Protein AF-A0A2Z4UXH8-F1 (afdb_monomer)

Sequence (96 aa):
MIGECSAEGAAARQEPLVRVDDILSDDLAIVMGTGTTASDAIRYAVAFLAHGYAWVWESGLYPDGVPPRRMAVRVPSYDGDPPALTPRVTDSPGAA

Nearest PDB structures (foldseek):
  8h2u-assembly1_H  TM=2.511E-01  e=7.350E+00  Chlamydomonas reinhardtii

Secondary structure (DSSP, 8-state):
---------------------HHHHHHHHHHHTTS--HHHHHHHHHHHHHHHHHHHHHTTSS-TTPPPS----------SPPP-------------

pLDDT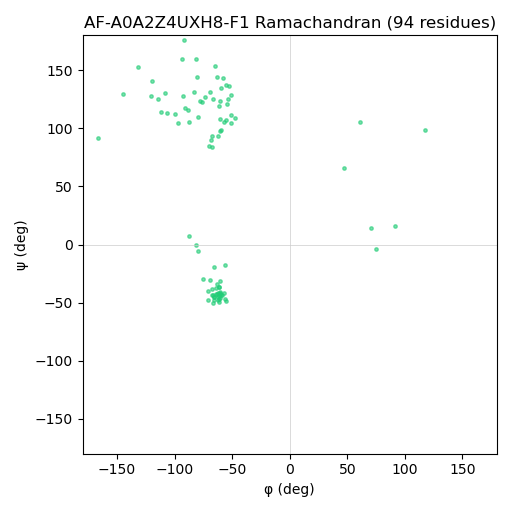: mean 79.83, std 17.45, range [43.94, 96.62]

Foldseek 3Di:
DDDDDPPPDPPPPDDDDDDDDPVNVVVLVVQCVVVDDSVVSVVVVVVVLVVVLVVCCVVVVDPPPDRDPDDDDDDDDDPDDPDPPPPPPPPDDDDD

Structure (mmCIF, N/CA/C/O backbone):
data_AF-A0A2Z4UXH8-F1
#
_entry.id   AF-A0A2Z4UXH8-F1
#
loop_
_atom_site.group_PDB
_atom_site.id
_atom_site.type_symbol
_atom_site.label_atom_id
_atom_site.label_alt_id
_atom_site.label_comp_id
_atom_site.label_asym_id
_atom_site.label_entity_id
_atom_site.label_seq_id
_atom_site.pdbx_PDB_ins_code
_atom_site.Cartn_x
_atom_site.Cartn_y
_atom_site.Cartn_z
_atom_site.occupancy
_atom_site.B_iso_or_equiv
_atom_site.auth_seq_id
_atom_site.auth_comp_id
_atom_site.auth_asym_id
_atom_site.auth_atom_id
_atom_site.pdbx_PDB_model_num
ATOM 1 N N . MET A 1 1 ? 1.278 42.975 -35.009 1.00 45.41 1 MET A N 1
ATOM 2 C CA . MET A 1 1 ? 1.673 41.785 -34.231 1.00 45.41 1 MET A CA 1
ATOM 3 C C . MET A 1 1 ? 0.744 41.675 -33.032 1.00 45.41 1 MET A C 1
ATOM 5 O O . MET A 1 1 ? 0.994 42.269 -31.997 1.00 45.41 1 MET A O 1
ATOM 9 N N . ILE A 1 2 ? -0.385 41.014 -33.252 1.00 45.84 2 ILE A N 1
ATOM 10 C CA . ILE A 1 2 ? -1.273 40.405 -32.247 1.00 45.84 2 ILE A CA 1
ATOM 11 C C . ILE A 1 2 ? -0.634 39.032 -31.966 1.00 45.84 2 ILE A C 1
ATOM 13 O O . ILE A 1 2 ? -0.216 38.402 -32.930 1.00 45.84 2 ILE A O 1
ATOM 17 N N . GLY A 1 3 ? -0.377 38.532 -30.761 1.00 47.41 3 GLY A N 1
ATOM 18 C CA . GLY A 1 3 ? -0.947 38.781 -29.444 1.00 47.41 3 GLY A CA 1
ATOM 19 C C . GLY A 1 3 ? -1.565 37.460 -28.991 1.00 47.41 3 GLY A C 1
ATOM 20 O O . GLY A 1 3 ? -2.658 37.187 -29.443 1.00 47.41 3 GLY A O 1
ATOM 21 N N . GLU A 1 4 ? -0.873 36.666 -28.164 1.00 45.28 4 GLU A N 1
ATOM 22 C CA . GLU A 1 4 ? -1.356 35.435 -27.493 1.00 45.28 4 GLU A CA 1
ATOM 23 C C . GLU A 1 4 ? -0.311 35.101 -26.399 1.00 45.28 4 GLU A C 1
ATOM 25 O O . GLU A 1 4 ? 0.811 34.715 -26.699 1.00 45.28 4 GLU A O 1
ATOM 30 N N . CYS A 1 5 ? -0.449 35.565 -25.153 1.00 43.94 5 CYS A N 1
ATOM 31 C CA . CYS A 1 5 ? -1.222 34.941 -24.074 1.00 43.94 5 CYS A CA 1
ATOM 32 C C . CYS A 1 5 ? -0.954 33.428 -23.916 1.00 43.94 5 CYS A C 1
ATOM 34 O O . CYS A 1 5 ? -1.846 32.609 -24.105 1.00 43.94 5 CYS A O 1
ATOM 36 N N . SER A 1 6 ? 0.271 33.053 -23.520 1.00 52.47 6 SER A N 1
ATOM 37 C CA . SER A 1 6 ? 0.500 31.757 -22.866 1.00 52.47 6 SER A CA 1
ATOM 38 C C . SER A 1 6 ? -0.152 31.791 -21.490 1.00 52.47 6 SER A C 1
ATOM 40 O O . SER A 1 6 ? 0.452 32.199 -20.498 1.00 52.47 6 SER A O 1
ATOM 42 N N . ALA A 1 7 ? -1.416 31.384 -21.448 1.00 50.84 7 ALA A N 1
ATOM 43 C CA . ALA A 1 7 ? -2.033 30.897 -20.234 1.00 50.84 7 ALA A CA 1
ATOM 44 C C . ALA A 1 7 ? -1.269 29.634 -19.810 1.00 50.84 7 ALA A C 1
ATOM 46 O O . ALA A 1 7 ? -1.545 28.533 -20.284 1.00 50.84 7 ALA A O 1
ATOM 47 N N . GLU A 1 8 ? -0.276 29.802 -18.939 1.00 44.19 8 GLU A N 1
ATOM 48 C CA . GLU A 1 8 ? 0.277 28.713 -18.143 1.00 44.19 8 GLU A CA 1
ATOM 49 C C . GLU A 1 8 ? -0.830 28.289 -17.174 1.00 44.19 8 GLU A C 1
ATOM 51 O O . GLU A 1 8 ? -0.995 28.816 -16.074 1.00 44.19 8 GLU A O 1
ATOM 56 N N . GLY A 1 9 ? -1.712 27.426 -17.679 1.00 44.66 9 GLY A N 1
ATOM 57 C CA . GLY A 1 9 ? -2.787 26.840 -16.910 1.00 44.66 9 GLY A CA 1
ATOM 58 C C . GLY A 1 9 ? -2.167 26.060 -15.767 1.00 44.66 9 GLY A C 1
ATOM 59 O O . GLY A 1 9 ? -1.600 24.991 -15.980 1.00 44.66 9 GLY A O 1
ATOM 60 N N . ALA A 1 10 ? -2.291 26.585 -14.550 1.00 50.69 10 ALA A N 1
ATOM 61 C CA . ALA A 1 10 ? -2.200 25.773 -13.354 1.00 50.69 10 ALA A CA 1
ATOM 62 C C . ALA A 1 10 ? -3.169 24.606 -13.560 1.00 50.69 10 ALA A C 1
ATOM 64 O O . ALA A 1 10 ? -4.385 24.810 -13.549 1.00 50.69 10 ALA A O 1
ATOM 65 N N . ALA A 1 11 ? -2.637 23.416 -13.851 1.00 58.00 11 ALA A N 1
ATOM 66 C CA . ALA A 1 11 ? -3.435 22.213 -14.000 1.00 58.00 11 ALA A CA 1
ATOM 67 C C . ALA A 1 11 ? -4.322 22.129 -12.759 1.00 58.00 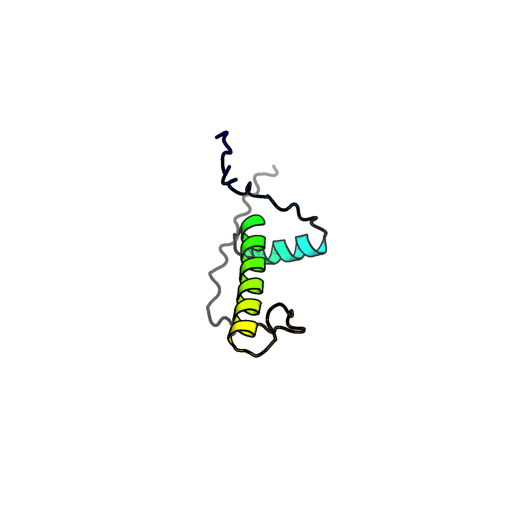11 ALA A C 1
ATOM 69 O O . ALA A 1 11 ? -3.816 22.023 -11.638 1.00 58.00 11 ALA A O 1
ATOM 70 N N . ALA A 1 12 ? -5.632 22.307 -12.949 1.00 62.16 12 ALA A N 1
ATOM 71 C CA . ALA A 1 12 ? -6.581 22.271 -11.855 1.00 62.16 12 ALA A CA 1
ATOM 72 C C . ALA A 1 12 ? -6.316 20.984 -11.074 1.00 62.16 12 ALA A C 1
ATOM 74 O O . ALA A 1 12 ? -6.197 19.919 -11.684 1.00 62.16 12 ALA A O 1
ATOM 75 N N . ARG A 1 13 ? -6.160 21.081 -9.747 1.00 71.44 13 ARG A N 1
ATOM 76 C CA . ARG A 1 13 ? -6.038 19.888 -8.907 1.00 71.44 13 ARG A CA 1
ATOM 77 C C . ARG A 1 13 ? -7.267 19.033 -9.178 1.00 71.44 13 ARG A C 1
ATOM 79 O O . ARG A 1 13 ? -8.372 19.407 -8.801 1.00 71.44 13 ARG A O 1
ATOM 86 N N . GLN A 1 14 ? -7.076 17.931 -9.887 1.00 75.19 14 GLN A N 1
ATOM 87 C CA . GLN A 1 14 ? -8.140 16.974 -10.106 1.00 75.19 14 GLN A CA 1
ATOM 88 C C . GLN A 1 14 ? -8.271 16.167 -8.822 1.00 75.19 14 GLN A C 1
ATOM 90 O O . GLN A 1 14 ? -7.292 15.595 -8.345 1.00 75.19 14 GLN A O 1
ATOM 95 N N . GLU A 1 15 ? -9.469 16.157 -8.249 1.00 76.06 15 GLU A N 1
ATOM 96 C CA . GLU A 1 15 ? -9.808 15.261 -7.152 1.00 76.06 15 GLU A CA 1
ATOM 97 C C . GLU A 1 15 ? -10.304 13.949 -7.769 1.00 76.06 15 GLU A C 1
ATOM 99 O O . GLU A 1 15 ? -11.393 13.920 -8.350 1.00 76.06 15 GLU A O 1
ATOM 104 N N . PRO A 1 16 ? -9.500 12.869 -7.740 1.00 79.00 16 PRO A N 1
ATOM 105 C CA . PRO A 1 16 ? -9.925 11.600 -8.304 1.00 79.00 16 PRO A CA 1
ATOM 106 C C . PRO A 1 16 ? -11.090 11.040 -7.482 1.00 79.00 16 PRO A C 1
ATOM 108 O O . PRO A 1 16 ? -10.989 10.864 -6.269 1.00 79.00 16 PRO A O 1
ATOM 111 N N . LEU A 1 17 ? -12.196 10.736 -8.157 1.00 85.06 17 LEU A N 1
ATOM 112 C CA . LEU A 1 17 ? -13.330 10.027 -7.571 1.00 85.06 17 LEU A CA 1
ATOM 113 C C . LEU A 1 17 ? -13.103 8.525 -7.730 1.00 85.06 17 LEU A C 1
ATOM 115 O O . LEU A 1 17 ? -13.079 8.009 -8.848 1.00 85.06 17 LEU A O 1
ATOM 119 N N . VAL A 1 18 ? -12.958 7.824 -6.609 1.00 84.06 18 VAL A N 1
ATOM 120 C CA . VAL A 1 18 ? -12.800 6.366 -6.575 1.00 84.06 18 VAL A CA 1
ATOM 121 C C . VAL A 1 18 ? -14.082 5.751 -6.032 1.00 84.06 18 VAL A C 1
ATOM 123 O O . VAL A 1 18 ? -14.597 6.182 -5.001 1.00 84.06 18 VAL A O 1
ATOM 126 N N . ARG A 1 19 ? -14.619 4.749 -6.735 1.00 90.00 19 ARG A N 1
ATOM 127 C CA . ARG A 1 19 ? -15.734 3.954 -6.212 1.00 90.00 19 ARG A CA 1
ATOM 128 C C . ARG A 1 19 ? -15.198 3.036 -5.122 1.00 90.00 19 ARG A C 1
ATOM 130 O O . ARG A 1 19 ? -14.246 2.305 -5.371 1.00 90.00 19 ARG A O 1
ATOM 137 N N . VAL A 1 20 ? -15.817 3.087 -3.950 1.00 90.50 20 VAL A N 1
ATOM 138 C CA . VAL A 1 20 ? -15.491 2.212 -2.824 1.00 90.50 20 VAL A CA 1
ATOM 139 C C . VAL A 1 20 ? -16.517 1.092 -2.794 1.00 90.50 20 VAL A C 1
ATOM 141 O O . VAL A 1 20 ? -17.703 1.351 -2.597 1.00 90.50 20 VAL A O 1
ATOM 144 N N . ASP A 1 21 ? -16.058 -0.121 -3.080 1.00 94.62 21 ASP A N 1
ATOM 145 C CA . ASP A 1 21 ? -16.822 -1.347 -2.873 1.00 94.62 21 ASP A CA 1
ATOM 146 C C . ASP A 1 21 ? -16.527 -1.935 -1.487 1.00 94.62 21 ASP A C 1
ATOM 148 O O . ASP A 1 21 ? -15.708 -1.405 -0.731 1.00 94.62 21 ASP A O 1
ATOM 152 N N . ASP A 1 22 ? -17.223 -3.017 -1.145 1.00 96.62 22 ASP A N 1
ATOM 153 C CA . ASP A 1 22 ? -17.119 -3.638 0.177 1.00 96.62 22 ASP A CA 1
ATOM 154 C C . ASP A 1 22 ? -15.691 -4.129 0.468 1.00 96.62 22 ASP A C 1
ATOM 156 O O . ASP A 1 22 ? -15.197 -3.969 1.579 1.00 96.62 22 ASP A O 1
ATOM 160 N N . ILE A 1 23 ? -14.986 -4.639 -0.549 1.00 95.25 23 ILE A N 1
ATOM 161 C CA . ILE A 1 23 ? -13.609 -5.132 -0.406 1.00 95.25 23 ILE A CA 1
ATOM 162 C C . ILE A 1 23 ? -12.664 -3.970 -0.095 1.00 95.25 23 ILE A C 1
ATOM 164 O O . ILE A 1 23 ? -11.914 -4.024 0.879 1.00 95.25 23 ILE A O 1
ATOM 168 N N . LEU A 1 24 ? -12.723 -2.892 -0.883 1.00 92.62 24 LEU A N 1
ATOM 169 C CA . LEU A 1 24 ? -11.897 -1.713 -0.638 1.00 92.62 24 LEU A CA 1
ATOM 170 C C . LEU A 1 24 ? -12.237 -1.061 0.709 1.00 92.62 24 LEU A C 1
ATOM 172 O O . LEU A 1 24 ? -11.349 -0.534 1.377 1.00 92.62 24 LEU A O 1
ATOM 176 N N . SER A 1 25 ? -13.505 -1.094 1.122 1.00 94.19 25 SER A N 1
ATOM 177 C CA . SER A 1 25 ? -13.925 -0.606 2.436 1.00 94.19 25 SER A CA 1
ATOM 178 C C . SER A 1 25 ? -13.272 -1.399 3.574 1.00 94.19 25 SER A C 1
ATOM 180 O O . SER A 1 25 ? -12.722 -0.794 4.499 1.00 94.19 25 SER A O 1
ATOM 182 N N . ASP A 1 26 ? -13.291 -2.730 3.500 1.00 96.38 26 ASP A N 1
ATOM 183 C CA . ASP A 1 26 ? -12.679 -3.604 4.507 1.00 96.38 26 ASP A CA 1
ATOM 184 C C . ASP A 1 26 ? -11.154 -3.415 4.571 1.00 96.38 26 ASP A C 1
ATOM 186 O O . ASP A 1 26 ? -10.582 -3.272 5.657 1.00 96.38 26 ASP A O 1
ATOM 190 N N . ASP A 1 27 ? -10.495 -3.312 3.416 1.00 94.06 27 ASP A N 1
ATOM 191 C CA . ASP A 1 27 ? -9.055 -3.049 3.334 1.00 94.06 27 ASP A CA 1
ATOM 192 C C . ASP A 1 27 ? -8.686 -1.681 3.934 1.00 94.06 27 ASP A C 1
ATOM 194 O O . ASP A 1 27 ? -7.710 -1.552 4.685 1.00 94.06 27 ASP A O 1
ATOM 198 N N . LEU A 1 28 ? -9.483 -0.643 3.656 1.00 93.81 28 LEU A N 1
ATOM 199 C CA . LEU A 1 28 ? -9.282 0.681 4.246 1.00 93.81 28 LEU A CA 1
ATOM 200 C C . LEU A 1 28 ? -9.467 0.655 5.763 1.00 93.81 28 LEU A C 1
ATOM 202 O O . LEU A 1 28 ? -8.701 1.314 6.467 1.00 93.81 28 LEU A O 1
ATOM 206 N N . ALA A 1 29 ? -10.420 -0.122 6.283 1.00 94.81 29 ALA A N 1
ATOM 207 C CA . ALA A 1 29 ? -10.631 -0.254 7.722 1.00 94.81 29 ALA A CA 1
ATOM 208 C C . ALA A 1 29 ? -9.398 -0.833 8.439 1.00 94.81 29 ALA A C 1
ATOM 210 O O . ALA A 1 29 ? -9.058 -0.373 9.533 1.00 94.81 29 ALA A O 1
ATOM 211 N N . ILE A 1 30 ? -8.681 -1.774 7.811 1.00 95.12 30 ILE A N 1
ATOM 212 C CA . ILE A 1 30 ? -7.425 -2.326 8.347 1.00 95.12 30 ILE A CA 1
ATOM 213 C C . ILE A 1 30 ? -6.374 -1.220 8.486 1.00 95.12 30 ILE A C 1
ATOM 215 O O . ILE A 1 30 ? -5.774 -1.058 9.551 1.00 95.12 30 ILE A O 1
ATOM 219 N N . VAL A 1 31 ? -6.167 -0.430 7.429 1.00 93.44 31 VAL A N 1
ATOM 220 C CA . VAL A 1 31 ? -5.158 0.642 7.431 1.00 93.44 31 VAL A CA 1
ATOM 221 C C . VAL A 1 31 ? -5.549 1.756 8.402 1.00 93.44 31 VAL A C 1
ATOM 223 O O . VAL A 1 31 ? -4.723 2.214 9.195 1.00 93.44 31 VAL A O 1
ATOM 226 N N . MET A 1 32 ? -6.820 2.155 8.405 1.00 95.25 32 MET A N 1
ATOM 227 C CA . MET A 1 32 ? -7.354 3.176 9.309 1.00 95.25 32 MET A CA 1
ATOM 228 C C . MET A 1 32 ? -7.343 2.744 10.780 1.00 95.25 32 MET A C 1
ATOM 230 O O . MET A 1 32 ? -7.327 3.607 11.658 1.00 95.25 32 MET A O 1
ATOM 234 N N . GLY A 1 33 ? -7.261 1.441 11.073 1.00 93.31 33 GLY A N 1
ATOM 235 C CA . GLY A 1 33 ? -7.050 0.916 12.427 1.00 93.31 33 GLY A CA 1
ATOM 236 C C . GLY A 1 33 ? -5.792 1.463 13.120 1.00 93.31 33 GLY A C 1
ATOM 237 O O . GLY A 1 33 ? -5.698 1.434 14.344 1.00 93.31 33 GLY A O 1
ATOM 238 N N . THR A 1 34 ? -4.860 2.038 12.354 1.00 89.81 34 THR A N 1
ATOM 239 C CA . THR A 1 34 ? -3.667 2.744 12.854 1.00 89.81 34 THR A CA 1
ATOM 240 C C . THR A 1 34 ? -3.923 4.194 13.295 1.00 89.81 34 THR A C 1
ATOM 242 O O . THR A 1 34 ? -2.998 4.870 13.742 1.00 89.81 34 THR A O 1
ATOM 245 N N . GLY A 1 35 ? -5.161 4.689 13.183 1.00 92.50 35 GLY A N 1
ATOM 246 C CA . GLY A 1 35 ? -5.544 6.066 13.520 1.00 92.50 35 GLY A CA 1
ATOM 247 C C . GLY A 1 35 ? -5.467 7.054 12.351 1.00 92.50 35 GLY A C 1
ATOM 248 O O . GLY A 1 35 ? -5.469 8.263 12.574 1.00 92.50 35 GLY A O 1
ATOM 249 N N . THR A 1 36 ? -5.390 6.563 11.112 1.00 94.38 36 THR A N 1
ATOM 250 C CA . THR A 1 36 ? -5.322 7.388 9.893 1.00 94.38 36 THR A CA 1
ATOM 251 C C . THR A 1 36 ? -6.705 7.628 9.280 1.00 94.38 36 THR A C 1
ATOM 253 O O . THR A 1 36 ? -7.663 6.903 9.550 1.00 94.38 36 THR A O 1
ATOM 256 N N . THR A 1 37 ? -6.830 8.670 8.450 1.00 94.19 37 THR A N 1
ATOM 257 C CA . THR A 1 37 ? -8.052 8.916 7.665 1.00 94.19 37 THR A CA 1
ATOM 258 C C . THR A 1 37 ? -8.068 8.059 6.396 1.00 94.19 37 THR A C 1
ATOM 260 O O . THR A 1 37 ? -7.013 7.652 5.914 1.00 94.19 37 THR A O 1
ATOM 263 N N . ALA A 1 38 ? -9.243 7.839 5.796 1.00 90.69 38 ALA A N 1
ATOM 264 C CA . ALA A 1 38 ? -9.352 7.125 4.517 1.00 90.69 38 ALA A CA 1
ATOM 265 C C . ALA A 1 38 ? -8.525 7.793 3.403 1.00 90.69 38 ALA A C 1
ATOM 267 O O . ALA A 1 38 ? -7.831 7.122 2.643 1.00 90.69 38 ALA A O 1
ATOM 268 N N . SER A 1 39 ? -8.550 9.127 3.334 1.00 90.50 39 SER A N 1
ATOM 269 C CA . SER A 1 39 ? -7.765 9.888 2.357 1.00 90.50 39 SER A CA 1
ATOM 270 C C . SER A 1 39 ? -6.264 9.681 2.542 1.00 90.50 39 SER A C 1
ATOM 272 O O . SER A 1 39 ? -5.541 9.524 1.558 1.00 90.50 39 SER A O 1
ATOM 274 N N . ASP A 1 40 ? -5.787 9.660 3.786 1.00 93.25 40 ASP A N 1
ATOM 275 C CA . ASP A 1 40 ? -4.372 9.417 4.067 1.00 93.25 40 ASP A CA 1
ATO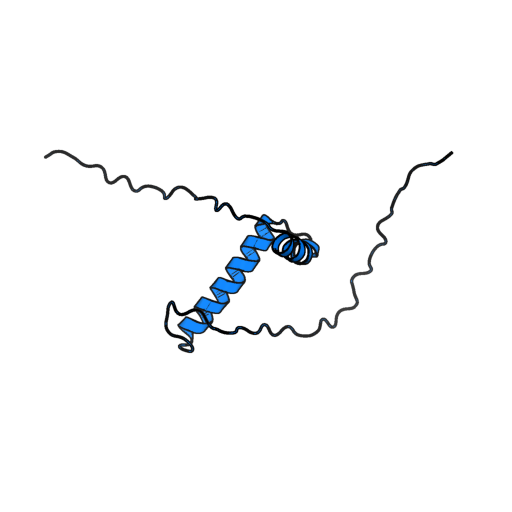M 276 C C . ASP A 1 40 ? -3.994 7.960 3.792 1.00 93.25 40 ASP A C 1
ATOM 278 O O . ASP A 1 40 ? -2.969 7.716 3.162 1.00 93.25 40 ASP A O 1
ATOM 282 N N . ALA A 1 41 ? -4.856 7.002 4.143 1.00 93.38 41 ALA A N 1
ATOM 283 C CA . ALA A 1 41 ? -4.671 5.591 3.813 1.00 93.38 41 ALA A CA 1
ATOM 284 C C . ALA A 1 41 ? -4.510 5.372 2.296 1.00 93.38 41 ALA A C 1
ATOM 286 O O . ALA A 1 41 ? -3.557 4.720 1.864 1.00 93.38 41 ALA A O 1
ATOM 287 N N . ILE A 1 42 ? -5.373 5.988 1.478 1.00 92.38 42 ILE A N 1
ATOM 288 C CA . ILE A 1 42 ? -5.276 5.931 0.009 1.00 92.38 42 ILE A CA 1
ATOM 289 C C . ILE A 1 42 ? -3.968 6.569 -0.475 1.00 92.38 42 ILE A C 1
ATOM 291 O O . ILE A 1 42 ? -3.271 5.991 -1.313 1.00 92.38 42 ILE A O 1
ATOM 295 N N . ARG A 1 43 ? -3.596 7.740 0.061 1.00 92.44 43 ARG A N 1
ATOM 296 C CA . ARG A 1 43 ? -2.328 8.404 -0.291 1.00 92.44 43 ARG A CA 1
ATOM 297 C C . ARG A 1 43 ? -1.125 7.519 0.020 1.00 92.44 43 ARG A C 1
ATOM 299 O O . ARG A 1 43 ? -0.231 7.414 -0.817 1.00 92.44 43 ARG A O 1
ATOM 306 N N . TYR A 1 44 ? -1.107 6.866 1.179 1.00 93.50 44 TYR A N 1
ATOM 307 C CA . TYR A 1 44 ? -0.021 5.970 1.570 1.00 93.50 44 TYR A CA 1
ATOM 308 C C . TYR A 1 44 ? 0.049 4.728 0.686 1.00 93.50 44 TYR A C 1
ATOM 310 O O . TYR A 1 44 ? 1.140 4.377 0.240 1.00 93.50 44 TYR A O 1
ATOM 318 N N . ALA A 1 45 ? -1.088 4.108 0.368 1.00 92.06 45 ALA A N 1
ATOM 319 C CA . ALA A 1 45 ? -1.128 2.943 -0.512 1.00 92.06 45 ALA A CA 1
ATOM 320 C C . ALA A 1 45 ? -0.581 3.261 -1.916 1.00 92.06 45 ALA A C 1
ATOM 322 O O . ALA A 1 45 ? 0.264 2.529 -2.438 1.00 92.06 45 ALA A O 1
ATOM 323 N N . VAL A 1 46 ? -1.002 4.387 -2.507 1.00 93.38 46 VAL A N 1
ATOM 324 C CA . VAL A 1 46 ? -0.510 4.826 -3.824 1.00 93.38 46 VAL A CA 1
ATOM 325 C C . VAL A 1 46 ? 0.975 5.178 -3.770 1.00 93.38 46 VAL A C 1
ATOM 327 O O . VAL A 1 46 ? 1.732 4.744 -4.639 1.00 93.38 46 VAL A O 1
ATOM 330 N N . ALA A 1 47 ? 1.412 5.921 -2.748 1.00 95.00 47 ALA A N 1
ATOM 331 C CA . ALA A 1 47 ? 2.818 6.283 -2.585 1.00 95.00 47 ALA A CA 1
ATOM 332 C C . ALA A 1 47 ? 3.713 5.043 -2.433 1.00 95.00 47 ALA A C 1
ATOM 334 O O . ALA A 1 47 ? 4.777 4.973 -3.046 1.00 95.00 47 ALA A O 1
ATOM 335 N N . PHE A 1 48 ? 3.261 4.045 -1.670 1.00 93.75 48 PHE A N 1
ATOM 336 C CA . PHE A 1 48 ? 3.970 2.783 -1.488 1.00 93.75 48 PHE A CA 1
ATOM 337 C C . PHE A 1 48 ? 4.140 2.019 -2.808 1.00 93.75 48 PHE A C 1
ATOM 339 O O . PHE A 1 48 ? 5.247 1.583 -3.134 1.00 93.75 48 PHE A O 1
ATOM 346 N N . LEU A 1 49 ? 3.070 1.901 -3.602 1.00 93.69 49 LEU A N 1
ATOM 347 C CA . LEU A 1 49 ? 3.127 1.216 -4.895 1.00 93.69 49 LEU A CA 1
ATOM 348 C C . LEU A 1 49 ? 4.019 1.963 -5.898 1.00 93.69 49 LEU A C 1
ATOM 350 O O . LEU A 1 49 ? 4.860 1.344 -6.549 1.00 93.69 49 LEU A O 1
ATOM 354 N N . ALA A 1 50 ? 3.873 3.289 -5.984 1.00 94.75 50 ALA A N 1
ATOM 355 C CA . ALA A 1 50 ? 4.680 4.130 -6.866 1.00 94.75 50 ALA A CA 1
ATOM 356 C C . ALA A 1 50 ? 6.174 4.040 -6.526 1.00 94.75 50 ALA A C 1
ATOM 358 O O . ALA A 1 50 ? 7.000 3.905 -7.426 1.00 94.75 50 ALA A O 1
ATOM 359 N N . HIS A 1 51 ? 6.515 4.048 -5.234 1.00 93.88 51 HIS A N 1
ATOM 360 C CA . HIS A 1 51 ? 7.891 3.870 -4.783 1.00 93.88 51 HIS A CA 1
ATOM 361 C C . HIS A 1 51 ? 8.453 2.502 -5.189 1.00 93.88 51 HIS A C 1
ATOM 363 O O . HIS A 1 51 ? 9.567 2.422 -5.703 1.00 93.88 51 HIS A O 1
ATOM 369 N N . GLY A 1 52 ? 7.670 1.432 -5.022 1.00 92.69 52 GLY A N 1
ATOM 370 C CA . GLY A 1 52 ? 8.066 0.100 -5.471 1.00 92.69 52 GLY A CA 1
ATOM 371 C C . GLY A 1 52 ? 8.326 0.038 -6.978 1.00 92.69 52 GLY A C 1
ATOM 372 O O . GLY A 1 52 ? 9.327 -0.534 -7.396 1.00 92.69 52 GLY A O 1
ATOM 373 N N . TYR A 1 53 ? 7.468 0.654 -7.795 1.00 94.31 53 TYR A N 1
ATOM 374 C CA . TYR A 1 53 ? 7.651 0.681 -9.252 1.00 94.31 53 TYR A CA 1
ATOM 375 C C . TYR A 1 53 ? 8.897 1.465 -9.654 1.00 94.31 53 TYR A C 1
ATOM 377 O O . T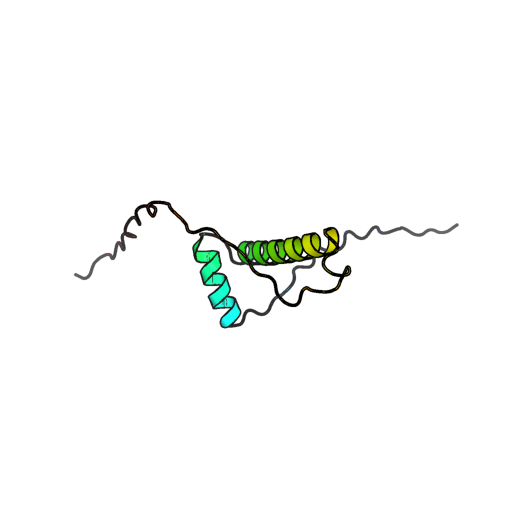YR A 1 53 ? 9.714 0.941 -10.408 1.00 94.31 53 TYR A O 1
ATOM 385 N N . ALA A 1 54 ? 9.074 2.667 -9.099 1.00 93.50 54 ALA A N 1
ATOM 386 C CA . ALA A 1 54 ? 10.256 3.487 -9.344 1.00 93.50 54 ALA A CA 1
ATOM 387 C C . ALA A 1 54 ? 11.539 2.720 -9.003 1.00 93.50 54 ALA A C 1
ATOM 389 O O . ALA A 1 54 ? 12.423 2.605 -9.844 1.00 93.50 54 ALA A O 1
ATOM 390 N N . TRP A 1 55 ? 11.596 2.086 -7.829 1.00 93.69 55 TRP A N 1
ATOM 391 C CA . TRP A 1 55 ? 12.762 1.306 -7.414 1.00 93.69 55 TRP A CA 1
ATOM 392 C C . TRP A 1 55 ? 13.072 0.129 -8.358 1.00 93.69 55 TRP A C 1
ATOM 394 O O . TRP A 1 55 ? 14.234 -0.125 -8.686 1.00 93.69 55 TRP A O 1
ATOM 404 N N . VAL A 1 56 ? 12.053 -0.604 -8.823 1.00 93.75 56 VAL A N 1
ATOM 405 C CA . VAL A 1 56 ? 12.263 -1.734 -9.748 1.00 93.75 56 VAL A CA 1
ATOM 406 C C . VAL A 1 56 ? 12.770 -1.253 -11.117 1.00 93.75 56 VAL A C 1
ATOM 408 O O . VAL A 1 56 ? 13.621 -1.917 -11.713 1.00 93.75 56 VAL A O 1
ATOM 411 N N . TRP A 1 57 ? 12.273 -0.120 -11.612 1.00 94.00 57 TRP A N 1
ATOM 412 C CA . TRP A 1 57 ? 12.723 0.467 -12.878 1.00 94.00 57 TRP A CA 1
ATOM 413 C C . TRP A 1 57 ? 14.137 1.046 -12.765 1.00 94.00 57 TRP A C 1
ATOM 415 O O . TRP A 1 57 ? 15.016 0.683 -13.543 1.00 94.00 57 TRP A O 1
ATOM 425 N N . GLU A 1 58 ? 14.409 1.833 -11.722 1.00 95.06 58 GLU A N 1
ATOM 426 C CA . GLU A 1 58 ? 15.727 2.430 -11.458 1.00 95.06 58 GLU A CA 1
ATOM 427 C C . GLU A 1 58 ? 16.830 1.380 -11.254 1.00 95.06 58 GLU A C 1
ATOM 429 O O . GLU A 1 58 ? 17.984 1.601 -11.619 1.00 95.06 58 GLU A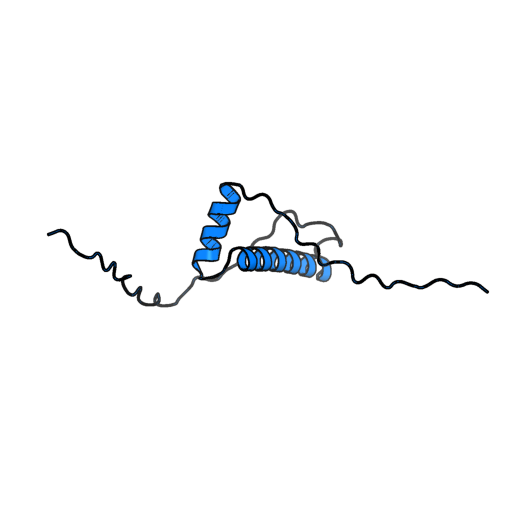 O 1
ATOM 434 N N . SER A 1 59 ? 16.487 0.213 -10.699 1.00 93.25 59 SER A N 1
ATOM 435 C CA . SER A 1 59 ? 17.424 -0.908 -10.538 1.00 93.25 59 SER A CA 1
ATOM 436 C C . SER A 1 59 ? 17.648 -1.726 -11.817 1.00 93.25 59 SER A C 1
ATOM 438 O O . SER A 1 59 ? 18.490 -2.627 -11.821 1.00 93.25 59 SER A O 1
ATOM 440 N N . GLY A 1 60 ? 16.915 -1.443 -12.900 1.00 92.81 60 GLY 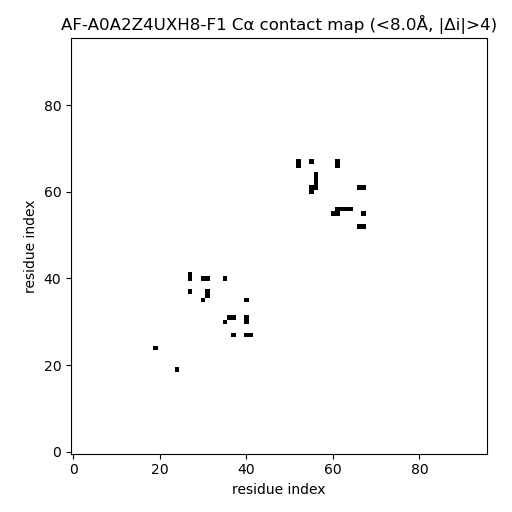A N 1
ATOM 441 C CA . GLY A 1 60 ? 17.000 -2.171 -14.169 1.00 92.81 60 GLY A CA 1
ATOM 442 C C . GLY A 1 60 ? 16.422 -3.590 -14.121 1.00 92.81 60 GLY A C 1
ATOM 443 O O . GLY A 1 60 ? 16.677 -4.389 -15.023 1.00 92.81 60 GLY A O 1
ATOM 444 N N . LEU A 1 61 ? 15.657 -3.928 -13.077 1.00 90.00 61 LEU A N 1
ATOM 445 C CA . LEU A 1 61 ? 15.049 -5.253 -12.916 1.00 90.00 61 LEU A CA 1
ATOM 446 C C . LEU A 1 61 ? 13.837 -5.453 -13.836 1.00 90.00 61 LEU A C 1
ATOM 448 O O . LEU A 1 61 ? 13.550 -6.585 -14.230 1.00 90.00 61 LEU A O 1
ATOM 452 N N . TYR A 1 62 ? 13.123 -4.373 -14.166 1.00 92.69 62 TYR A N 1
ATOM 453 C CA . TYR A 1 62 ? 12.062 -4.346 -15.176 1.00 92.69 62 TYR A CA 1
ATOM 454 C C . TYR A 1 62 ? 12.266 -3.163 -16.126 1.00 92.69 62 TYR A C 1
ATOM 456 O O . TYR A 1 62 ? 12.814 -2.146 -15.706 1.00 92.69 62 TYR A O 1
ATOM 464 N N . PRO A 1 63 ? 11.784 -3.257 -17.379 1.00 91.88 63 PRO A N 1
ATOM 465 C CA . PRO A 1 63 ? 11.737 -2.104 -18.268 1.00 91.88 63 PRO A CA 1
ATOM 466 C C . PRO A 1 63 ? 10.818 -1.007 -17.716 1.00 91.88 63 PRO A C 1
ATOM 468 O O . PRO A 1 63 ? 9.753 -1.308 -17.166 1.00 91.88 63 PRO A O 1
ATOM 471 N N . ASP A 1 64 ? 11.195 0.251 -17.936 1.00 92.12 64 ASP A N 1
ATOM 472 C CA . ASP A 1 64 ? 10.399 1.420 -17.559 1.00 92.12 64 ASP A CA 1
ATOM 473 C C . ASP A 1 64 ? 8.965 1.335 -18.091 1.00 92.12 64 ASP A C 1
ATOM 475 O O . ASP A 1 64 ? 8.709 0.955 -19.238 1.00 92.12 64 ASP A O 1
ATOM 479 N N . GLY A 1 65 ? 8.007 1.693 -17.236 1.00 91.25 65 GLY A N 1
ATOM 480 C CA . GLY A 1 65 ? 6.582 1.660 -17.562 1.00 91.25 65 GLY A CA 1
ATOM 481 C C . GLY A 1 65 ? 5.963 0.259 -17.580 1.00 91.25 65 GLY A C 1
ATOM 482 O O . GLY A 1 65 ? 4.748 0.142 -17.741 1.00 91.25 65 GLY A O 1
ATOM 483 N N . VAL A 1 66 ? 6.746 -0.808 -17.377 1.00 93.19 66 VAL A N 1
ATOM 484 C CA . VAL A 1 66 ? 6.212 -2.170 -17.265 1.00 93.19 66 VAL A CA 1
ATOM 485 C C . VAL A 1 66 ? 5.916 -2.484 -15.797 1.00 93.19 66 VAL A C 1
ATOM 487 O O . VAL A 1 66 ? 6.848 -2.532 -14.990 1.00 93.19 66 VAL A O 1
ATOM 490 N N . PRO A 1 67 ? 4.647 -2.739 -15.422 1.00 89.31 67 PRO A N 1
ATOM 491 C CA . PRO A 1 67 ? 4.305 -3.063 -14.045 1.00 89.31 67 PRO A CA 1
ATOM 492 C C . PRO A 1 67 ? 4.862 -4.447 -13.661 1.00 89.31 67 PRO A C 1
ATOM 494 O O . PRO A 1 67 ? 4.642 -5.428 -14.386 1.00 89.31 67 PRO A O 1
ATOM 497 N N . PRO A 1 68 ? 5.550 -4.572 -12.513 1.00 87.44 68 PRO A N 1
ATOM 498 C CA . PRO A 1 68 ? 6.000 -5.860 -12.002 1.00 87.44 68 PRO A CA 1
ATOM 499 C C . PRO A 1 68 ? 4.825 -6.815 -11.761 1.00 87.44 68 PRO A C 1
ATOM 501 O O . PRO A 1 68 ? 3.822 -6.446 -11.154 1.00 87.44 68 PRO A O 1
ATOM 504 N N . ARG A 1 69 ? 4.951 -8.080 -12.190 1.00 87.31 69 ARG A N 1
ATOM 505 C CA . ARG A 1 69 ? 3.863 -9.074 -12.042 1.00 87.31 69 ARG A CA 1
ATOM 506 C C . ARG A 1 69 ? 3.608 -9.489 -10.596 1.00 87.31 69 ARG A C 1
ATOM 508 O O . ARG A 1 69 ? 2.506 -9.917 -10.266 1.00 87.31 69 ARG A O 1
ATOM 515 N N . ARG A 1 70 ? 4.649 -9.468 -9.764 1.00 83.38 70 ARG A N 1
ATOM 516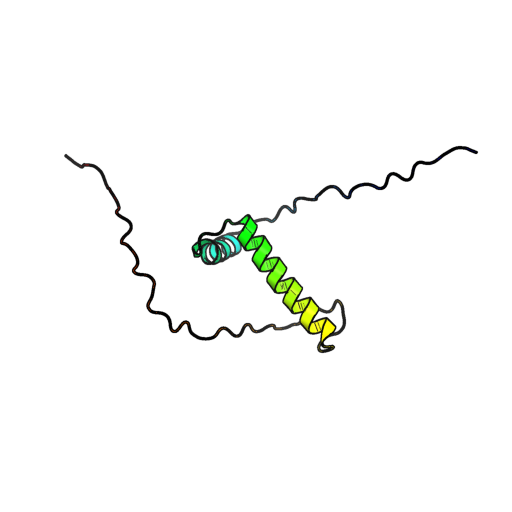 C CA . ARG A 1 70 ? 4.595 -9.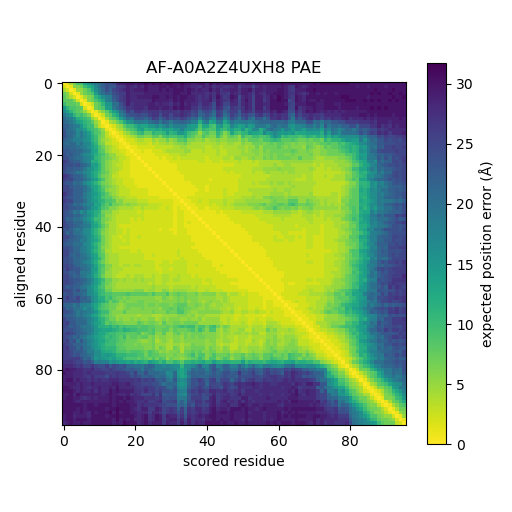841 -8.349 1.00 83.38 70 ARG A CA 1
ATOM 517 C C . ARG A 1 70 ? 5.546 -8.948 -7.574 1.00 83.38 70 ARG A C 1
ATOM 519 O O . ARG A 1 70 ? 6.717 -8.848 -7.928 1.00 83.38 70 ARG A O 1
ATOM 526 N N . MET A 1 71 ? 5.041 -8.362 -6.500 1.00 85.81 71 MET A N 1
ATOM 527 C CA . MET A 1 71 ? 5.836 -7.682 -5.487 1.00 85.81 71 MET A CA 1
ATOM 528 C C . MET A 1 71 ? 5.614 -8.386 -4.156 1.00 85.81 71 MET A C 1
ATOM 530 O O . MET A 1 71 ? 4.503 -8.818 -3.855 1.00 85.81 71 M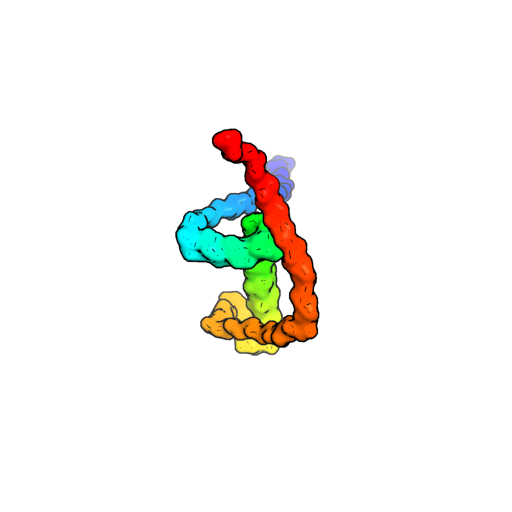ET A O 1
ATOM 534 N N . ALA A 1 72 ? 6.682 -8.523 -3.378 1.00 87.19 72 ALA A N 1
ATOM 535 C CA . ALA A 1 72 ? 6.623 -9.085 -2.040 1.00 87.19 72 ALA A CA 1
ATOM 536 C C . ALA A 1 72 ? 7.141 -8.045 -1.053 1.00 87.19 72 ALA A C 1
ATOM 538 O O . ALA A 1 72 ? 8.243 -7.523 -1.221 1.00 87.19 72 ALA A O 1
ATOM 539 N N . VAL A 1 73 ? 6.352 -7.774 -0.018 1.00 86.38 73 VAL A N 1
ATOM 540 C CA . VAL A 1 73 ? 6.769 -6.944 1.110 1.00 86.38 73 VAL A CA 1
ATOM 541 C C . VAL A 1 73 ? 7.336 -7.869 2.176 1.00 86.38 73 VAL A C 1
ATOM 543 O O . VAL A 1 73 ? 6.704 -8.858 2.543 1.00 86.38 73 VAL A O 1
ATOM 546 N N . ARG A 1 74 ? 8.546 -7.575 2.654 1.00 89.38 74 ARG A N 1
ATOM 547 C CA . ARG A 1 74 ? 9.153 -8.290 3.781 1.00 89.38 74 ARG A CA 1
ATOM 548 C C . ARG A 1 74 ? 9.111 -7.378 4.994 1.00 89.38 74 ARG A C 1
ATOM 550 O O . ARG A 1 74 ? 9.776 -6.349 4.999 1.00 89.38 74 ARG A O 1
ATOM 557 N N . VAL A 1 75 ? 8.330 -7.766 5.994 1.00 86.62 75 VAL A N 1
ATOM 558 C CA . VAL A 1 75 ? 8.208 -7.040 7.259 1.00 86.62 75 VAL A CA 1
ATOM 559 C C . VAL A 1 75 ? 8.780 -7.939 8.356 1.00 86.62 75 VAL A C 1
ATOM 561 O O . VAL A 1 75 ? 8.374 -9.101 8.432 1.00 86.62 75 VAL A O 1
ATOM 564 N N . PRO A 1 76 ? 9.753 -7.471 9.157 1.00 88.12 76 PRO A N 1
ATOM 565 C CA . PRO A 1 76 ? 10.211 -8.225 10.318 1.00 88.12 76 PRO A CA 1
ATOM 566 C C . PRO A 1 76 ? 9.084 -8.352 11.351 1.00 88.12 76 PRO A C 1
ATOM 568 O O . PRO A 1 76 ? 8.194 -7.503 11.413 1.00 88.12 76 PRO A O 1
ATOM 571 N N . SER A 1 77 ? 9.126 -9.405 12.168 1.00 85.62 77 SER A N 1
ATOM 572 C CA . SER A 1 77 ? 8.209 -9.541 13.302 1.00 85.62 77 SER A CA 1
ATOM 573 C C . SER A 1 77 ? 8.343 -8.347 14.245 1.00 85.62 77 SER A C 1
ATOM 575 O O . SER A 1 77 ? 9.433 -7.812 14.443 1.00 85.62 77 SER A O 1
ATOM 577 N N . TYR A 1 78 ? 7.222 -7.919 14.818 1.00 84.06 78 TYR A N 1
ATOM 578 C CA . TYR A 1 78 ? 7.227 -6.898 15.853 1.00 84.06 78 TYR A CA 1
ATOM 579 C C . TYR A 1 78 ? 7.613 -7.538 17.192 1.00 84.06 78 TYR A C 1
ATOM 581 O O . TYR A 1 78 ? 6.830 -8.301 17.750 1.00 84.06 78 TYR A O 1
ATOM 589 N N . ASP A 1 79 ? 8.809 -7.220 17.693 1.00 81.88 79 ASP A N 1
ATOM 590 C CA . ASP A 1 79 ? 9.348 -7.752 18.958 1.00 81.88 79 ASP A CA 1
ATOM 591 C C . ASP A 1 79 ? 8.943 -6.915 20.195 1.00 81.88 79 ASP A C 1
ATOM 593 O O . ASP A 1 79 ? 9.465 -7.121 21.291 1.00 81.88 79 ASP A O 1
ATOM 597 N N . GLY A 1 80 ? 8.061 -5.922 20.035 1.00 76.75 80 GLY A N 1
ATOM 598 C CA . GLY A 1 80 ? 7.644 -5.034 21.124 1.00 76.75 80 GLY A CA 1
ATOM 599 C C . GLY A 1 80 ? 6.573 -5.645 22.032 1.00 76.75 80 GLY A C 1
ATOM 600 O O . GLY A 1 80 ? 5.667 -6.330 21.560 1.00 76.75 80 GLY A O 1
ATOM 601 N N . ASP A 1 81 ? 6.647 -5.340 23.332 1.00 64.38 81 ASP A N 1
ATOM 602 C CA . ASP A 1 81 ? 5.536 -5.531 24.274 1.00 64.38 81 ASP A CA 1
ATOM 603 C C . ASP A 1 81 ? 4.361 -4.662 23.782 1.00 64.38 81 ASP A C 1
ATOM 605 O O . ASP A 1 81 ? 4.572 -3.463 23.545 1.00 64.38 81 ASP A O 1
ATOM 609 N N . PRO A 1 82 ? 3.162 -5.219 23.517 1.00 63.31 82 PRO A N 1
ATOM 610 C CA . PRO A 1 82 ? 2.060 -4.431 22.986 1.00 63.31 82 PRO A CA 1
ATOM 611 C C . PRO A 1 82 ? 1.794 -3.236 23.907 1.00 63.31 82 PRO A C 1
ATOM 613 O O . PRO A 1 82 ? 1.786 -3.404 25.131 1.00 63.31 82 PRO A O 1
ATOM 616 N N . PRO A 1 83 ? 1.555 -2.026 23.360 1.00 62.22 83 PRO A N 1
ATOM 617 C CA . PRO A 1 83 ? 1.136 -0.908 24.191 1.00 62.22 83 PRO A CA 1
ATOM 618 C C . PRO A 1 83 ? -0.085 -1.374 24.975 1.00 62.22 83 PRO A C 1
ATOM 620 O O . PRO A 1 83 ? -1.023 -1.895 24.369 1.00 62.22 83 PRO A O 1
ATOM 623 N N . ALA A 1 84 ? -0.034 -1.260 26.309 1.00 61.41 84 ALA A N 1
ATOM 624 C CA . ALA A 1 84 ? -1.120 -1.688 27.177 1.00 61.41 84 ALA A CA 1
ATOM 625 C C . ALA A 1 84 ? -2.418 -1.126 26.600 1.00 61.41 84 ALA A C 1
ATOM 627 O O . ALA A 1 84 ? -2.610 0.091 26.588 1.00 61.41 84 ALA A O 1
ATOM 628 N N . LEU A 1 85 ? -3.259 -2.007 26.047 1.00 59.75 85 LEU A N 1
ATOM 629 C CA . LEU A 1 85 ? -4.577 -1.639 25.565 1.00 59.75 85 LEU A CA 1
ATOM 630 C C . LEU A 1 85 ? -5.290 -1.092 26.794 1.00 59.75 85 LEU A C 1
ATOM 632 O O . LEU A 1 85 ? -5.737 -1.864 27.641 1.00 59.75 85 LEU A O 1
ATOM 636 N N . THR A 1 86 ? -5.329 0.230 26.957 1.00 56.59 86 THR A N 1
ATOM 637 C CA . THR A 1 86 ? -6.163 0.815 27.991 1.00 56.59 86 THR A CA 1
ATOM 638 C C . THR A 1 86 ? -7.578 0.400 27.617 1.00 56.59 86 THR A C 1
ATOM 640 O O . THR A 1 86 ? -8.012 0.677 26.493 1.00 56.59 86 THR A O 1
ATOM 643 N N . PRO A 1 87 ? -8.281 -0.359 28.478 1.00 53.34 87 PRO A N 1
ATOM 644 C CA . PRO A 1 87 ? -9.640 -0.751 28.176 1.00 53.34 87 PRO A CA 1
ATOM 645 C C . PRO A 1 87 ? -10.407 0.531 27.885 1.00 53.34 87 PRO A C 1
ATOM 647 O O . PRO A 1 87 ? -10.420 1.462 28.692 1.00 53.34 87 PRO A O 1
ATOM 650 N N . ARG A 1 88 ? -10.971 0.603 26.677 1.00 60.12 88 ARG A N 1
ATOM 651 C CA . ARG A 1 88 ? -11.855 1.686 26.270 1.00 60.12 88 ARG A CA 1
ATOM 652 C C . ARG A 1 88 ? -12.979 1.670 27.300 1.00 60.12 88 ARG A C 1
ATOM 654 O O . ARG A 1 88 ? -13.768 0.731 27.305 1.00 60.12 88 ARG A O 1
ATOM 661 N N . VAL A 1 89 ? -12.980 2.630 28.225 1.00 60.81 89 VAL A N 1
ATOM 662 C CA . VAL A 1 89 ? -14.047 2.780 29.214 1.00 60.81 89 VAL A CA 1
ATOM 663 C C . VAL A 1 89 ? -15.314 3.026 28.409 1.00 60.81 89 VAL A C 1
ATOM 665 O O . VAL A 1 89 ? -15.550 4.126 27.913 1.00 60.81 89 VAL A O 1
ATOM 668 N N . THR A 1 90 ? -16.097 1.973 28.190 1.00 58.66 90 THR A N 1
ATOM 669 C CA . THR A 1 90 ? -17.497 2.101 27.816 1.00 58.66 90 THR A CA 1
ATOM 670 C C . THR A 1 90 ? -18.198 2.624 29.054 1.00 58.66 90 THR A C 1
ATOM 672 O O . THR A 1 90 ? -18.682 1.851 29.879 1.00 58.66 90 THR A O 1
ATOM 675 N N . ASP A 1 91 ? -18.173 3.942 29.216 1.00 53.78 91 ASP A N 1
ATOM 676 C CA . ASP A 1 91 ? -19.067 4.631 30.130 1.00 53.78 91 ASP A CA 1
ATOM 677 C C . ASP A 1 91 ? -20.469 4.476 29.528 1.00 53.78 91 ASP A C 1
ATOM 679 O O . ASP A 1 91 ? -20.849 5.166 28.582 1.00 53.78 91 ASP A O 1
ATOM 683 N N . SER A 1 92 ? -21.180 3.441 29.970 1.00 56.22 92 SER A N 1
ATOM 684 C CA . SER A 1 92 ? -22.575 3.214 29.616 1.00 56.22 92 SER A CA 1
ATOM 685 C C . SER A 1 92 ? -23.406 3.787 30.761 1.00 56.22 92 SER A C 1
ATOM 687 O O . SER A 1 92 ? -23.446 3.175 31.832 1.00 56.22 92 SER A O 1
ATOM 689 N N . PRO A 1 93 ? -24.046 4.958 30.602 1.00 59.69 93 PRO A N 1
ATOM 690 C CA . PRO A 1 93 ? -24.841 5.524 31.672 1.00 59.69 93 PRO A CA 1
ATOM 691 C C . PRO A 1 93 ? -26.175 4.777 31.766 1.00 59.69 93 PRO A C 1
ATOM 693 O O . PRO A 1 93 ? -26.934 4.725 30.805 1.00 59.69 93 PRO A O 1
ATOM 696 N N . GLY A 1 94 ? -26.437 4.232 32.954 1.00 52.50 94 GLY A N 1
ATOM 697 C CA . GLY A 1 94 ? -27.763 4.109 33.560 1.00 52.50 94 GLY A CA 1
ATOM 698 C C . GLY A 1 94 ? -28.821 3.285 32.823 1.00 52.50 94 GLY A C 1
ATOM 699 O O . GLY A 1 94 ? -29.512 3.784 31.941 1.00 52.50 94 GLY A O 1
ATOM 700 N N . ALA A 1 95 ? -29.087 2.084 33.333 1.00 49.16 95 ALA A N 1
ATOM 701 C CA . ALA A 1 95 ? -30.451 1.567 33.379 1.00 49.16 95 ALA A CA 1
ATOM 702 C C . ALA A 1 95 ? -30.860 1.501 34.856 1.00 49.16 95 ALA A C 1
ATOM 704 O O . ALA A 1 95 ? -30.220 0.805 35.647 1.00 49.16 95 ALA A O 1
ATOM 705 N N . ALA A 1 96 ? -31.841 2.337 35.196 1.00 53.31 96 ALA A N 1
ATOM 706 C CA . ALA A 1 96 ? -32.537 2.387 36.476 1.00 53.31 96 ALA A CA 1
ATOM 707 C C . ALA A 1 96 ? -33.448 1.168 36.676 1.00 53.31 96 ALA A C 1
ATOM 709 O O . ALA A 1 96 ? -33.867 0.576 35.654 1.00 53.31 96 ALA A O 1
#

Mean predicted aligned error: 13.06 Å

Radius of gyration: 22.9 Å; Cα contacts (8 Å, |Δi|>4): 21; chains: 1; bounding box: 50×52×71 Å

Solvent-accessible surface area (backbone atoms only — not comparable to full-atom values): 6737 Å² total; per-residue (Å²): 137,85,86,82,84,84,76,80,70,75,75,71,86,77,80,85,86,74,88,78,49,74,67,57,48,55,55,45,50,61,55,30,71,77,77,51,50,71,72,54,45,53,50,52,55,52,50,53,51,50,50,53,51,50,53,38,33,77,69,66,78,39,62,79,95,55,80,78,93,75,85,84,88,89,76,80,83,82,88,69,80,73,76,79,77,69,76,79,79,78,83,74,83,80,85,132